Protein AF-A0A2V8KF08-F1 (afdb_monomer_lite)

pLDDT: mean 93.04, std 4.83, range [65.88, 97.88]

Secondary structure (DSSP, 8-state):
-HHHHHHHHHT--S------TTTHHHHHTT--SSSEEEEE-TTS-EEEEEESEEHHHHHHHHTS-SS-TTSS--SEE--

Radius of gyration: 14.91 Å; chains: 1; bounding box: 31×31×37 Å

Sequence (79 aa):
EETSAFARQHGITFDLLIDEYPYSVSSAYGLHNVPAIFMVQGDGTITLSEFGFSKSVLNCIAGYSVFAPNDGLPATRPG

Foldseek 3Di:
DVVVVVCVVVVPPDDDDDQDPVNPVCVVVVPPADDKDFDADPVRDTPDIDAFDAQVVVCVVVVHRPDDPPPVDDRTDHD

Structure (mmCIF, N/CA/C/O backbone):
data_AF-A0A2V8KF08-F1
#
_entry.id   AF-A0A2V8KF08-F1
#
loop_
_atom_site.group_PDB
_atom_site.id
_atom_site.type_symbol
_atom_site.label_atom_id
_atom_site.label_alt_id
_atom_site.label_comp_id
_atom_site.label_asym_id
_atom_site.label_entity_id
_atom_site.label_seq_id
_atom_site.pdbx_PDB_ins_code
_atom_site.Cartn_x
_atom_site.Cartn_y
_atom_site.Cartn_z
_atom_site.occupancy
_atom_site.B_iso_or_equiv
_atom_site.auth_seq_id
_atom_site.auth_comp_id
_atom_site.auth_asym_id
_atom_site.auth_atom_id
_atom_site.pdbx_PDB_model_num
ATOM 1 N N . GLU A 1 1 ? -16.033 12.782 4.917 1.00 79.50 1 GLU A N 1
ATOM 2 C CA . GLU A 1 1 ? -16.502 13.240 3.584 1.00 79.50 1 GLU A CA 1
ATOM 3 C C . GLU A 1 1 ? -15.399 13.192 2.529 1.00 79.50 1 GLU A C 1
ATOM 5 O O . GLU A 1 1 ? -15.654 12.699 1.433 1.00 79.50 1 GLU A O 1
ATOM 10 N N . GLU A 1 2 ? -14.178 13.619 2.867 1.00 94.88 2 GLU A N 1
ATOM 11 C CA . GLU A 1 2 ? -13.020 13.628 1.957 1.00 94.88 2 GLU A CA 1
ATOM 12 C C . GLU A 1 2 ? -12.688 12.245 1.371 1.00 94.88 2 GLU A C 1
ATOM 14 O O . GLU A 1 2 ? -12.630 12.105 0.151 1.00 94.88 2 GLU A O 1
ATOM 19 N N . THR A 1 3 ? -12.586 11.197 2.199 1.00 94.69 3 THR A N 1
ATOM 20 C CA . THR A 1 3 ? -12.285 9.824 1.741 1.00 94.69 3 THR A CA 1
ATOM 21 C C . THR A 1 3 ? -13.300 9.308 0.722 1.00 94.69 3 THR A C 1
ATOM 23 O O . THR A 1 3 ? -12.935 8.740 -0.305 1.00 94.69 3 THR A O 1
ATOM 26 N N . SER A 1 4 ? -14.593 9.545 0.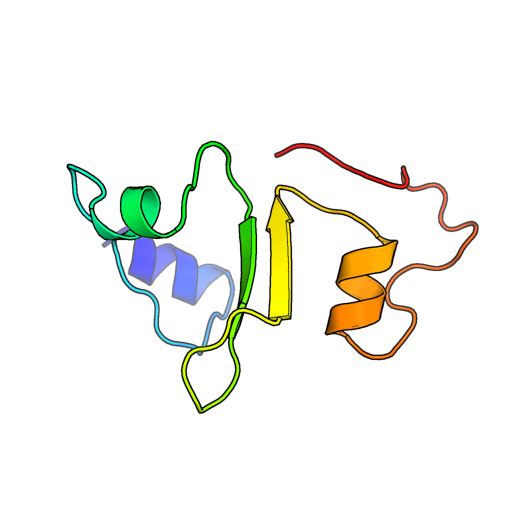956 1.00 94.25 4 SER A N 1
ATOM 27 C CA . SER A 1 4 ? -15.649 9.117 0.033 1.00 94.25 4 SER A CA 1
ATOM 28 C C . SER A 1 4 ? -15.645 9.923 -1.270 1.00 94.25 4 SER A C 1
ATOM 30 O O . SER A 1 4 ? -15.982 9.385 -2.323 1.00 94.25 4 SER A O 1
ATOM 32 N N . ALA A 1 5 ? -15.283 11.210 -1.227 1.00 96.38 5 ALA A N 1
ATOM 33 C CA . ALA A 1 5 ? -15.117 12.025 -2.429 1.00 96.38 5 ALA A CA 1
ATOM 34 C C . ALA A 1 5 ? -13.916 11.556 -3.261 1.00 96.38 5 ALA A C 1
ATOM 36 O O . ALA A 1 5 ? -14.056 11.371 -4.470 1.00 96.38 5 ALA A O 1
ATOM 37 N N . PHE A 1 6 ? -12.788 11.275 -2.604 1.00 95.88 6 PHE A N 1
ATOM 38 C CA . PHE A 1 6 ? -11.594 10.706 -3.225 1.00 95.88 6 PHE A CA 1
ATOM 39 C C . PHE A 1 6 ? -11.895 9.367 -3.911 1.00 95.88 6 PHE A C 1
ATOM 41 O O . PHE A 1 6 ? -11.542 9.173 -5.075 1.00 95.88 6 PHE A O 1
ATOM 48 N N . ALA A 1 7 ? -12.633 8.479 -3.234 1.00 97.00 7 ALA A N 1
ATOM 49 C CA . ALA A 1 7 ? -13.049 7.194 -3.792 1.00 97.00 7 ALA A CA 1
ATOM 50 C C . ALA A 1 7 ? -13.826 7.358 -5.103 1.00 97.00 7 ALA A C 1
ATOM 52 O O . ALA A 1 7 ? -13.515 6.705 -6.098 1.00 97.00 7 ALA A O 1
ATOM 53 N N . ARG A 1 8 ? -14.800 8.278 -5.127 1.00 97.06 8 ARG A N 1
ATOM 54 C CA . ARG A 1 8 ? -15.590 8.574 -6.331 1.00 97.06 8 ARG A CA 1
ATOM 55 C C . ARG A 1 8 ? -14.738 9.166 -7.448 1.00 97.06 8 ARG A C 1
ATOM 57 O O . ARG A 1 8 ? -14.893 8.756 -8.592 1.00 97.06 8 ARG A O 1
ATOM 64 N N . GLN A 1 9 ? -13.848 10.104 -7.126 1.00 97.88 9 GLN A N 1
ATOM 65 C CA . GLN A 1 9 ? -12.975 10.753 -8.107 1.00 97.88 9 GLN A CA 1
ATOM 66 C C . GLN A 1 9 ? -12.052 9.751 -8.811 1.00 97.88 9 GLN A C 1
ATOM 68 O O . GLN A 1 9 ? -11.828 9.870 -10.014 1.00 97.88 9 GLN A O 1
ATOM 73 N N . HIS A 1 10 ? -11.533 8.769 -8.073 1.00 96.94 10 HIS A N 1
ATOM 74 C CA . HIS A 1 10 ? -10.576 7.788 -8.588 1.00 96.94 10 HIS A CA 1
ATOM 75 C C . HIS A 1 10 ? -11.195 6.427 -8.936 1.00 96.94 10 HIS A C 1
ATOM 77 O O . HIS A 1 10 ? -10.467 5.513 -9.312 1.00 96.94 10 HIS A O 1
ATOM 83 N N . GLY A 1 11 ? -12.521 6.283 -8.843 1.00 97.56 11 GLY A N 1
ATOM 84 C CA . GLY A 1 11 ? -13.221 5.041 -9.178 1.00 97.56 11 GLY A CA 1
ATOM 85 C C . GLY A 1 11 ? -12.856 3.862 -8.272 1.00 97.56 11 GLY A C 1
ATOM 86 O O . GLY A 1 11 ? -12.841 2.724 -8.730 1.00 97.56 11 GLY A O 1
ATOM 87 N N . ILE A 1 12 ? -12.536 4.120 -7.002 1.00 96.94 12 ILE A N 1
ATOM 88 C CA . ILE A 1 12 ? -12.219 3.070 -6.029 1.00 96.94 12 ILE A CA 1
ATOM 89 C C . ILE A 1 12 ? -13.506 2.327 -5.661 1.00 96.94 12 ILE A C 1
ATOM 91 O O . ILE A 1 12 ? -14.462 2.934 -5.181 1.00 96.94 12 ILE A O 1
ATOM 95 N N . THR A 1 13 ? -13.515 1.011 -5.883 1.00 96.44 13 THR A N 1
ATOM 96 C CA . THR A 1 13 ? -14.682 0.142 -5.654 1.00 96.44 13 THR A CA 1
ATOM 97 C C . THR A 1 13 ? -14.524 -0.817 -4.475 1.00 96.44 13 THR A C 1
ATOM 99 O O . THR A 1 13 ? -15.450 -1.568 -4.188 1.00 96.44 13 THR A O 1
ATOM 102 N N . PHE A 1 14 ? -13.357 -0.839 -3.832 1.00 94.94 14 PHE A N 1
ATOM 103 C CA . PHE A 1 14 ? -13.113 -1.612 -2.615 1.00 94.94 14 PHE A CA 1
ATOM 104 C C . PHE A 1 14 ? -13.336 -0.750 -1.367 1.00 94.94 14 PHE A C 1
ATOM 106 O O . PHE A 1 14 ? -13.360 0.480 -1.449 1.00 94.94 14 PHE A O 1
ATOM 113 N N . ASP A 1 15 ? -13.493 -1.406 -0.217 1.00 95.31 15 ASP A N 1
ATOM 114 C CA . ASP A 1 15 ? -13.757 -0.729 1.051 1.00 95.31 15 ASP A CA 1
ATOM 115 C C . ASP A 1 15 ? -12.590 0.171 1.467 1.00 95.31 15 ASP A C 1
ATOM 117 O O . ASP A 1 15 ? -11.423 -0.225 1.450 1.00 95.31 15 ASP A O 1
ATOM 121 N N . LEU A 1 16 ? -12.926 1.391 1.881 1.00 95.56 16 LEU A N 1
ATOM 122 C CA . LEU A 1 16 ? -11.982 2.347 2.445 1.00 95.56 16 LEU A CA 1
ATOM 123 C C . LEU A 1 16 ? -12.311 2.565 3.916 1.00 95.56 16 LEU A C 1
ATOM 125 O O . LEU A 1 16 ? -13.419 2.978 4.259 1.00 95.56 16 LEU A O 1
ATOM 129 N N . LEU A 1 17 ? -11.325 2.316 4.770 1.00 94.81 17 LEU A N 1
ATOM 130 C CA . LEU A 1 17 ? -11.413 2.509 6.211 1.00 94.81 17 LEU A CA 1
ATOM 131 C C . LEU A 1 17 ? -10.455 3.621 6.636 1.00 94.81 17 LEU A C 1
ATOM 133 O O . LEU A 1 17 ? -9.378 3.774 6.060 1.00 94.81 17 LEU A O 1
ATOM 137 N N . ILE A 1 18 ? -10.863 4.397 7.639 1.00 95.44 18 ILE A N 1
ATOM 138 C CA . ILE A 1 18 ? -10.039 5.446 8.240 1.00 95.44 18 ILE A CA 1
ATOM 139 C C . ILE A 1 18 ? -9.493 4.904 9.561 1.00 95.44 18 ILE A C 1
ATOM 141 O O . ILE A 1 18 ? -10.264 4.508 10.434 1.00 95.44 18 ILE A O 1
ATOM 145 N N . ASP A 1 19 ? -8.168 4.879 9.693 1.00 95.62 19 ASP A N 1
ATOM 146 C CA . ASP A 1 19 ? -7.504 4.698 10.983 1.00 95.62 19 ASP A CA 1
ATOM 147 C C . ASP A 1 19 ? -7.392 6.076 11.635 1.00 95.62 19 ASP A C 1
ATOM 149 O O . ASP A 1 19 ? -6.592 6.912 11.221 1.00 95.62 19 ASP A O 1
ATOM 153 N N . GLU A 1 20 ? -8.272 6.345 12.591 1.00 96.06 20 GLU A N 1
ATOM 154 C CA . GLU A 1 20 ? -8.327 7.629 13.284 1.00 96.06 20 GLU A CA 1
ATOM 155 C C . GLU A 1 20 ? -7.179 7.759 14.292 1.00 96.06 20 GLU A C 1
ATOM 157 O O . GLU A 1 20 ? -6.666 6.765 14.818 1.00 96.06 20 GLU A O 1
ATOM 162 N N . TYR A 1 21 ? -6.792 8.996 14.617 1.00 94.94 21 TYR A N 1
ATOM 163 C CA . TYR A 1 21 ? -5.818 9.254 15.681 1.00 94.94 21 TYR A CA 1
ATOM 164 C C . TYR A 1 21 ? -6.247 8.528 16.979 1.00 94.94 21 TYR A C 1
ATOM 166 O O . TYR A 1 21 ? -7.392 8.690 17.410 1.00 94.94 21 TYR A O 1
ATOM 174 N N . PRO A 1 22 ? -5.368 7.734 17.628 1.00 95.62 22 PRO A N 1
ATOM 175 C CA . PRO A 1 22 ? -3.903 7.772 17.551 1.00 95.62 22 PRO A CA 1
ATOM 176 C C . PRO A 1 22 ? -3.249 6.785 16.562 1.00 95.62 22 PRO A C 1
ATOM 178 O O . PRO A 1 22 ? -2.096 6.411 16.763 1.00 95.62 22 PRO A O 1
ATOM 181 N N . TYR A 1 23 ? -3.946 6.369 15.503 1.00 94.88 23 TYR A N 1
ATOM 182 C CA . TYR A 1 23 ? -3.426 5.491 14.445 1.00 94.88 23 TYR A CA 1
ATOM 183 C C . TYR A 1 23 ? -3.013 4.108 14.956 1.00 94.88 23 TYR A C 1
ATOM 185 O O . TYR A 1 23 ? -1.894 3.623 14.745 1.00 94.88 23 TYR A O 1
ATOM 193 N N . SER A 1 24 ? -3.913 3.488 15.721 1.00 96.94 24 SER A N 1
ATOM 194 C CA . SER A 1 24 ? -3.642 2.213 16.390 1.00 96.94 24 SER A CA 1
ATOM 195 C C . SER A 1 24 ? -3.396 1.073 15.402 1.00 96.94 24 SER A C 1
ATOM 197 O O . SER A 1 24 ? -2.509 0.248 15.635 1.00 96.94 24 SER A O 1
ATOM 199 N N . VAL A 1 25 ? -4.117 1.055 14.275 1.00 95.38 25 VAL A N 1
ATOM 200 C CA . VAL A 1 25 ? -3.931 0.038 13.235 1.00 95.38 25 VAL A CA 1
ATOM 201 C C . VAL A 1 25 ? -2.597 0.271 12.541 1.00 95.38 25 VAL A C 1
ATOM 203 O O . VAL A 1 25 ? -1.793 -0.649 12.428 1.00 95.38 25 VAL A O 1
ATOM 206 N N . SER A 1 26 ? -2.302 1.511 12.162 1.00 94.69 26 SER A N 1
ATOM 207 C CA . SER A 1 26 ? -1.046 1.861 11.502 1.00 94.69 26 SER A CA 1
ATOM 208 C C . SER A 1 26 ? 0.166 1.511 12.363 1.00 94.69 26 SER A C 1
ATOM 210 O O . SER A 1 26 ? 1.127 0.916 11.876 1.00 94.69 26 SER A O 1
ATOM 212 N N . SER A 1 27 ? 0.086 1.788 13.666 1.00 95.25 27 SER A N 1
ATOM 213 C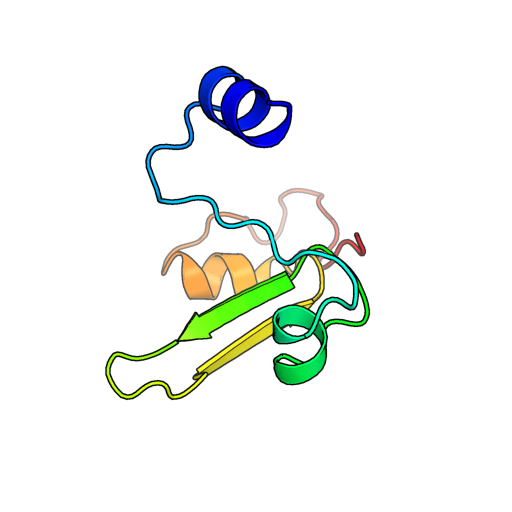 CA . SER A 1 27 ? 1.118 1.420 14.640 1.00 95.25 27 SER A CA 1
ATOM 214 C C . SER A 1 27 ? 1.303 -0.096 14.743 1.00 95.25 27 SER A C 1
ATOM 216 O O . SER A 1 27 ? 2.437 -0.569 14.779 1.00 95.25 27 SER A O 1
ATOM 218 N N . ALA A 1 28 ? 0.213 -0.871 14.738 1.00 94.69 28 ALA A N 1
ATOM 219 C CA . ALA A 1 28 ? 0.270 -2.334 14.779 1.00 94.69 28 ALA A CA 1
ATOM 220 C C . ALA A 1 28 ? 0.921 -2.943 13.523 1.00 94.69 28 ALA A C 1
ATOM 222 O O . ALA A 1 28 ? 1.599 -3.963 13.622 1.00 94.69 28 ALA A O 1
ATOM 223 N N . TYR A 1 29 ? 0.765 -2.300 12.362 1.00 93.25 29 TYR A N 1
ATOM 224 C CA . TYR A 1 29 ? 1.419 -2.692 11.107 1.00 93.25 29 TYR A CA 1
ATOM 225 C C . TYR A 1 29 ? 2.841 -2.121 10.948 1.00 93.25 29 TYR A C 1
ATOM 227 O O . TYR A 1 29 ? 3.499 -2.391 9.943 1.00 93.25 29 TYR A O 1
ATOM 235 N N . GLY A 1 30 ? 3.336 -1.338 11.915 1.00 91.81 30 GLY A N 1
ATOM 236 C CA . GLY A 1 30 ? 4.658 -0.706 11.840 1.00 91.81 30 GLY A CA 1
ATOM 237 C C . GLY A 1 30 ? 4.765 0.350 10.734 1.00 91.81 30 GLY A C 1
ATOM 238 O O . GLY A 1 30 ? 5.824 0.518 10.131 1.00 91.81 30 GLY A O 1
ATOM 239 N N . LEU A 1 31 ? 3.667 1.043 10.422 1.00 91.25 31 LEU A N 1
ATOM 240 C CA . LEU A 1 31 ? 3.645 2.076 9.390 1.00 91.25 31 LEU A CA 1
ATOM 241 C C . LEU A 1 31 ? 4.366 3.342 9.864 1.00 91.25 31 LEU A C 1
ATOM 243 O O . LEU A 1 31 ? 3.838 4.119 10.656 1.00 91.25 31 LEU A O 1
ATOM 247 N N . HIS A 1 32 ? 5.575 3.558 9.343 1.00 84.19 32 HIS A N 1
ATOM 248 C CA . HIS A 1 32 ? 6.382 4.759 9.602 1.00 84.19 32 HIS A CA 1
ATOM 249 C C . HIS A 1 32 ? 6.340 5.776 8.460 1.00 84.19 32 HIS A C 1
ATOM 251 O O . HIS A 1 32 ? 6.549 6.968 8.676 1.00 84.19 32 HIS A O 1
ATOM 257 N N . ASN A 1 33 ? 6.069 5.309 7.244 1.00 84.00 33 ASN A N 1
ATOM 258 C CA . ASN A 1 33 ? 5.981 6.129 6.049 1.00 84.00 33 ASN A CA 1
ATOM 259 C C . ASN A 1 33 ? 4.932 5.550 5.102 1.00 84.00 33 ASN A C 1
ATOM 261 O O . ASN A 1 33 ? 4.707 4.341 5.052 1.00 84.00 33 ASN A O 1
ATOM 265 N N . VAL A 1 34 ? 4.306 6.443 4.347 1.00 88.88 34 VAL A N 1
ATOM 266 C CA . VAL A 1 34 ? 3.323 6.120 3.314 1.00 88.88 34 VAL A CA 1
ATOM 267 C C . VAL A 1 34 ? 3.903 6.467 1.942 1.00 88.88 34 VAL A C 1
ATOM 269 O O . VAL A 1 34 ? 4.767 7.340 1.876 1.00 88.88 34 VAL A O 1
ATOM 272 N N . PRO A 1 35 ? 3.454 5.813 0.857 1.00 91.75 35 PRO A N 1
ATOM 273 C CA . PRO A 1 35 ? 2.494 4.708 0.832 1.00 91.75 35 PRO A CA 1
ATOM 274 C C . PRO A 1 35 ? 3.118 3.386 1.293 1.00 91.75 35 PRO A C 1
ATOM 276 O O . PRO A 1 35 ? 4.334 3.223 1.276 1.00 91.75 35 PRO A O 1
ATOM 279 N N . ALA A 1 36 ? 2.273 2.437 1.688 1.00 92.25 36 ALA A N 1
ATOM 280 C CA . ALA A 1 36 ? 2.687 1.085 2.038 1.00 92.25 36 ALA A CA 1
ATOM 281 C C . ALA A 1 36 ? 1.665 0.060 1.538 1.00 92.25 36 ALA A C 1
ATOM 283 O O . ALA A 1 36 ? 0.470 0.356 1.462 1.00 92.25 36 ALA A O 1
ATOM 284 N N . ILE A 1 37 ? 2.138 -1.133 1.187 1.00 93.12 37 ILE A N 1
ATOM 285 C CA . ILE A 1 37 ? 1.329 -2.227 0.644 1.00 93.12 37 ILE A CA 1
ATOM 286 C C . ILE A 1 37 ? 1.670 -3.511 1.401 1.00 93.12 37 ILE A C 1
ATOM 288 O O . ILE A 1 37 ? 2.842 -3.850 1.561 1.00 93.12 37 ILE A O 1
ATOM 292 N N . PHE A 1 38 ? 0.642 -4.248 1.820 1.00 94.06 38 PHE A N 1
ATOM 293 C CA . PHE A 1 38 ? 0.783 -5.542 2.485 1.00 94.06 38 PHE A CA 1
ATOM 294 C C . PHE A 1 38 ? 0.005 -6.616 1.727 1.00 94.06 38 PHE A C 1
ATOM 296 O O . PHE A 1 38 ? -1.151 -6.404 1.362 1.00 94.06 38 PHE A O 1
ATOM 303 N N . MET A 1 39 ? 0.616 -7.784 1.527 1.00 95.00 39 MET A N 1
ATOM 304 C CA . MET A 1 39 ? -0.072 -8.968 1.009 1.00 95.00 39 MET A CA 1
ATOM 305 C C . MET A 1 39 ? -0.380 -9.920 2.163 1.00 95.00 39 MET A C 1
ATOM 307 O O . MET A 1 39 ? 0.519 -10.585 2.687 1.00 95.00 39 MET A O 1
ATOM 311 N N . VAL A 1 40 ? -1.652 -9.970 2.552 1.00 95.31 40 VAL A N 1
ATOM 312 C CA . VAL A 1 40 ? -2.146 -10.760 3.686 1.00 95.31 40 VAL A CA 1
ATOM 313 C C . VAL A 1 40 ? -2.856 -12.009 3.166 1.00 95.31 40 VAL A C 1
ATOM 315 O O . VAL A 1 40 ? -3.742 -11.916 2.319 1.00 95.31 40 VAL A O 1
ATOM 318 N N . GLN A 1 41 ? -2.449 -13.181 3.647 1.00 96.19 41 GLN A N 1
ATOM 319 C CA . GLN A 1 41 ? -3.074 -14.463 3.319 1.00 96.19 41 GLN A CA 1
ATOM 320 C C . GLN A 1 41 ? -4.380 -14.659 4.102 1.00 96.19 41 GLN A C 1
ATOM 322 O O . GLN A 1 41 ? -4.660 -13.948 5.066 1.00 96.19 41 GLN A O 1
ATOM 327 N N . GLY A 1 42 ? -5.185 -15.651 3.710 1.00 96.94 42 GLY A N 1
ATOM 328 C CA . GLY A 1 42 ? -6.481 -15.922 4.349 1.00 96.94 42 GLY A CA 1
ATOM 329 C C . GLY A 1 42 ? -6.404 -16.309 5.834 1.00 96.94 42 GLY A C 1
ATOM 330 O O . GLY A 1 42 ? -7.404 -16.215 6.538 1.00 96.94 42 GLY A O 1
ATOM 331 N N . ASP A 1 43 ? -5.230 -16.717 6.317 1.00 97.31 43 ASP A N 1
ATOM 332 C CA . ASP A 1 43 ? -4.944 -17.016 7.725 1.00 97.31 43 ASP A CA 1
ATOM 333 C C . ASP A 1 43 ? -4.443 -15.793 8.523 1.00 97.31 43 ASP A C 1
ATOM 335 O O . ASP A 1 43 ? -4.151 -15.909 9.712 1.00 97.31 43 ASP A O 1
ATOM 339 N N . GLY A 1 44 ? -4.343 -14.623 7.884 1.00 95.50 44 GLY A N 1
ATOM 340 C CA . GLY A 1 44 ? -3.817 -13.395 8.478 1.00 95.50 44 GLY A CA 1
ATOM 341 C C . GLY A 1 44 ? -2.298 -13.232 8.369 1.00 95.50 44 GLY A C 1
ATOM 342 O O . GLY A 1 44 ? -1.769 -12.217 8.823 1.00 95.50 44 GLY A O 1
ATOM 343 N N . THR A 1 45 ? -1.577 -14.175 7.755 1.00 96.88 45 THR A N 1
ATOM 344 C CA . THR A 1 45 ? -0.123 -14.067 7.586 1.00 96.88 45 THR A CA 1
ATOM 345 C C . THR A 1 45 ? 0.227 -12.999 6.551 1.00 96.88 45 THR A C 1
ATOM 347 O O . THR A 1 45 ? -0.193 -13.074 5.394 1.00 96.88 45 THR A O 1
ATOM 350 N N . ILE A 1 46 ? 1.060 -12.025 6.931 1.00 95.81 46 ILE A N 1
ATOM 351 C CA . ILE A 1 46 ? 1.658 -11.081 5.979 1.00 95.81 46 ILE A CA 1
ATOM 352 C C . ILE A 1 46 ? 2.810 -11.782 5.253 1.00 95.81 46 ILE A C 1
ATOM 354 O O . ILE A 1 46 ? 3.799 -12.180 5.862 1.00 95.81 46 ILE A O 1
ATOM 358 N N . THR A 1 47 ? 2.683 -11.921 3.937 1.00 95.69 47 THR A N 1
ATOM 359 C CA . THR A 1 47 ? 3.680 -12.580 3.069 1.00 95.69 47 THR A CA 1
ATOM 360 C C . THR A 1 47 ? 4.568 -11.599 2.315 1.00 95.69 47 THR A C 1
ATOM 362 O O . THR A 1 47 ? 5.620 -11.981 1.807 1.00 95.69 47 THR A O 1
ATOM 365 N N . LEU A 1 48 ? 4.159 -10.333 2.249 1.00 94.62 48 LEU A N 1
ATOM 366 C CA . LEU A 1 48 ? 4.907 -9.254 1.622 1.00 94.62 48 LEU A CA 1
ATOM 367 C C . LEU A 1 48 ? 4.540 -7.937 2.300 1.00 94.62 48 LEU A C 1
ATOM 369 O O . LEU A 1 48 ? 3.354 -7.667 2.495 1.00 94.62 48 LEU A O 1
ATOM 373 N N . SER A 1 49 ? 5.556 -7.129 2.599 1.00 93.44 49 SER A N 1
ATOM 374 C CA . SER A 1 49 ? 5.422 -5.742 3.049 1.00 93.44 49 SER A CA 1
ATOM 375 C C . SER A 1 49 ? 6.284 -4.855 2.160 1.00 93.44 49 SER A C 1
ATOM 377 O O . SER A 1 49 ? 7.470 -5.132 1.988 1.00 93.44 49 SER A O 1
ATOM 379 N N . GLU A 1 50 ? 5.697 -3.798 1.613 1.00 91.75 50 GLU A N 1
ATOM 380 C CA . GLU A 1 50 ? 6.372 -2.809 0.778 1.00 91.75 50 GLU A CA 1
ATOM 381 C C . GLU A 1 50 ? 6.105 -1.411 1.317 1.00 91.75 50 GLU A C 1
ATOM 383 O O . GLU A 1 50 ? 4.967 -1.070 1.635 1.00 91.75 50 GLU A O 1
ATOM 388 N N . PHE A 1 51 ? 7.154 -0.598 1.379 1.00 91.06 51 PHE A N 1
ATOM 389 C CA . PHE A 1 51 ? 7.093 0.777 1.856 1.00 91.06 51 PHE A CA 1
ATOM 390 C C . PHE A 1 51 ? 7.595 1.703 0.742 1.00 91.06 51 PHE A C 1
ATOM 392 O O . PHE A 1 51 ? 8.797 1.812 0.505 1.00 91.06 51 PHE A O 1
ATOM 399 N N . GLY A 1 52 ? 6.667 2.365 0.054 1.00 89.62 52 GLY A N 1
ATOM 400 C CA . GLY A 1 52 ? 6.906 3.147 -1.157 1.00 89.62 52 GLY A CA 1
ATOM 401 C C . GLY A 1 52 ? 6.486 2.407 -2.428 1.00 89.62 52 GLY A C 1
ATOM 402 O O . GLY A 1 52 ? 5.535 1.625 -2.430 1.00 89.62 52 GLY A O 1
ATOM 403 N N . PHE A 1 53 ? 7.179 2.695 -3.532 1.00 90.31 53 PHE A N 1
ATOM 404 C CA . PHE A 1 53 ? 6.917 2.077 -4.830 1.00 90.31 53 PHE A CA 1
ATOM 405 C C . PHE A 1 53 ? 8.179 1.442 -5.417 1.00 90.31 53 PHE A C 1
ATOM 407 O O . PHE A 1 53 ? 8.921 2.090 -6.163 1.00 90.31 53 PHE A O 1
ATOM 414 N N . SER A 1 54 ? 8.412 0.165 -5.123 1.00 93.06 54 SER A N 1
ATOM 415 C CA . SER A 1 54 ? 9.378 -0.671 -5.836 1.00 93.06 54 SER A CA 1
ATOM 416 C C . SER A 1 54 ? 8.758 -1.329 -7.065 1.00 93.06 54 SER A C 1
ATOM 418 O O . SER A 1 54 ? 7.773 -2.069 -6.985 1.00 93.06 54 SER A O 1
ATOM 420 N N . LYS A 1 55 ? 9.386 -1.129 -8.227 1.00 94.00 55 LYS A N 1
ATOM 421 C CA . LYS A 1 55 ? 8.943 -1.737 -9.489 1.00 94.00 55 LYS A CA 1
ATOM 422 C C . LYS A 1 55 ? 8.943 -3.265 -9.430 1.00 94.00 55 LYS A C 1
ATOM 424 O O . LYS A 1 55 ? 8.031 -3.896 -9.960 1.00 94.00 55 LYS A O 1
ATOM 429 N N . SER A 1 56 ? 9.959 -3.868 -8.806 1.00 93.94 56 SER A N 1
ATOM 430 C CA . SER A 1 56 ? 10.063 -5.330 -8.714 1.00 93.94 56 SER A CA 1
ATOM 431 C C . SER A 1 56 ? 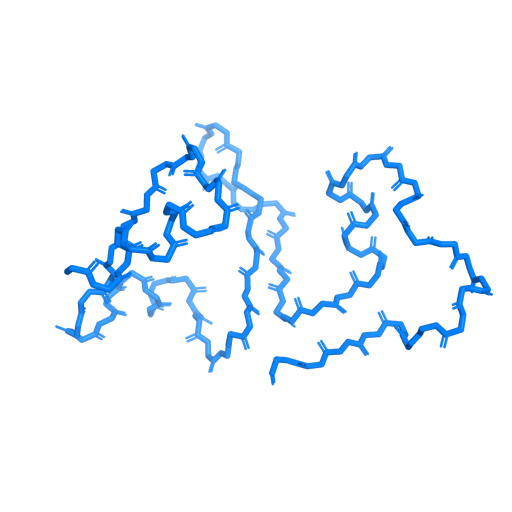8.952 -5.915 -7.847 1.00 93.94 56 SER A C 1
ATOM 433 O O . SER A 1 56 ? 8.370 -6.937 -8.207 1.00 93.94 56 SER A O 1
ATOM 435 N N . VAL A 1 57 ? 8.614 -5.237 -6.751 1.00 94.31 57 VAL A N 1
ATOM 436 C CA . VAL A 1 57 ? 7.557 -5.662 -5.834 1.00 94.31 57 VAL A CA 1
ATOM 437 C C . VAL A 1 57 ? 6.181 -5.500 -6.468 1.00 94.31 57 VAL A C 1
ATOM 439 O O . VAL A 1 57 ? 5.388 -6.435 -6.432 1.00 94.31 57 VAL A O 1
ATOM 442 N N . LEU A 1 58 ? 5.914 -4.379 -7.139 1.00 93.94 58 LEU A N 1
ATOM 443 C CA . LEU A 1 58 ? 4.647 -4.178 -7.847 1.00 93.94 58 LEU A CA 1
ATOM 444 C C . LEU A 1 58 ? 4.447 -5.184 -8.991 1.00 93.94 58 LEU A C 1
ATOM 446 O O . LEU A 1 58 ? 3.343 -5.697 -9.157 1.00 93.94 58 LEU A O 1
ATOM 450 N N . ASN A 1 59 ? 5.504 -5.531 -9.735 1.00 94.81 59 ASN A N 1
ATOM 451 C CA . ASN A 1 59 ? 5.449 -6.616 -10.723 1.00 94.81 59 ASN A CA 1
ATOM 452 C C . ASN A 1 59 ? 5.166 -7.981 -10.065 1.00 94.81 59 ASN A C 1
ATOM 454 O O . ASN A 1 59 ? 4.408 -8.780 -10.610 1.00 94.81 59 ASN A O 1
ATOM 458 N N . CYS A 1 60 ? 5.759 -8.248 -8.894 1.00 94.44 60 CYS A N 1
ATOM 459 C CA . CYS A 1 60 ? 5.517 -9.473 -8.127 1.00 94.44 60 CYS A CA 1
ATOM 460 C C . CYS A 1 60 ? 4.048 -9.577 -7.689 1.00 94.44 60 CYS A C 1
ATOM 462 O O . CYS A 1 60 ? 3.410 -10.595 -7.943 1.00 94.44 60 CYS A O 1
ATOM 464 N N . ILE A 1 61 ? 3.492 -8.502 -7.119 1.00 93.44 61 ILE A N 1
ATOM 465 C CA . ILE A 1 61 ? 2.085 -8.428 -6.695 1.00 93.44 61 ILE A CA 1
ATOM 466 C C . ILE A 1 61 ? 1.142 -8.604 -7.891 1.00 93.44 61 ILE A C 1
ATOM 468 O O . ILE A 1 61 ? 0.150 -9.320 -7.794 1.00 93.44 61 ILE A O 1
ATOM 472 N N . ALA A 1 62 ? 1.451 -7.977 -9.028 1.00 94.38 62 ALA A N 1
ATOM 473 C CA . ALA A 1 62 ? 0.639 -8.092 -10.236 1.00 94.38 62 ALA A CA 1
ATOM 474 C C . ALA A 1 62 ? 0.693 -9.494 -10.871 1.00 94.38 62 ALA A C 1
ATOM 476 O O . ALA A 1 62 ? -0.229 -9.880 -11.586 1.00 94.38 62 ALA A O 1
ATOM 477 N N . GLY A 1 63 ? 1.775 -10.249 -10.653 1.00 95.00 63 GLY A N 1
ATOM 478 C CA . GLY A 1 63 ? 2.025 -11.528 -11.323 1.00 95.00 63 GLY A CA 1
ATOM 479 C C . GLY A 1 63 ? 2.442 -11.392 -12.795 1.00 95.00 63 GLY A C 1
ATOM 480 O O . GLY A 1 63 ? 2.515 -12.391 -13.508 1.00 95.00 63 GLY A O 1
ATOM 481 N N . TYR A 1 64 ? 2.720 -10.172 -13.266 1.00 94.44 64 TYR A N 1
ATOM 482 C CA . TYR A 1 64 ? 3.209 -9.872 -14.614 1.00 94.44 64 TYR A CA 1
ATOM 483 C C . TYR A 1 64 ? 4.031 -8.573 -14.633 1.00 94.44 64 TYR A C 1
ATOM 485 O O . TYR A 1 64 ? 4.075 -7.817 -13.663 1.00 94.44 64 TYR A O 1
ATOM 493 N N . SER A 1 65 ? 4.702 -8.295 -15.754 1.00 93.06 65 SER A N 1
ATOM 494 C CA . SER A 1 65 ? 5.495 -7.072 -15.925 1.00 93.06 65 SER A CA 1
ATOM 495 C C . SER A 1 65 ? 4.608 -5.854 -16.192 1.00 93.06 65 SER A C 1
ATOM 497 O O . SER A 1 65 ? 4.344 -5.514 -17.343 1.00 93.06 65 SER A O 1
ATOM 499 N N . VAL A 1 66 ? 4.182 -5.179 -15.124 1.00 93.75 66 VAL A N 1
ATOM 500 C CA . VAL A 1 66 ? 3.601 -3.825 -15.181 1.00 93.75 66 VAL A CA 1
ATOM 501 C C . VAL A 1 66 ? 4.661 -2.827 -15.648 1.00 93.75 66 VAL A C 1
ATOM 503 O O . VAL A 1 66 ? 4.397 -1.961 -16.477 1.00 93.75 66 VAL A O 1
ATOM 506 N N . PHE A 1 67 ? 5.884 -2.991 -15.145 1.00 94.25 67 PHE A N 1
ATOM 507 C CA . PHE A 1 67 ? 7.035 -2.175 -15.492 1.00 94.25 67 PHE A CA 1
ATOM 508 C C . PHE A 1 67 ? 8.062 -2.964 -16.299 1.00 94.25 67 PHE A C 1
ATOM 510 O O . PHE A 1 67 ? 8.533 -4.017 -15.852 1.00 94.25 67 PHE A O 1
ATOM 517 N N . ALA A 1 68 ? 8.461 -2.426 -17.451 1.00 89.38 68 ALA A N 1
ATOM 518 C CA . ALA A 1 68 ? 9.518 -3.009 -18.267 1.00 89.38 68 ALA A CA 1
ATOM 519 C C . ALA A 1 68 ? 10.914 -2.691 -17.683 1.00 89.38 68 ALA A C 1
ATOM 521 O O . ALA A 1 68 ? 11.098 -1.644 -17.049 1.00 89.38 68 ALA A O 1
ATOM 522 N N . PRO A 1 69 ? 11.932 -3.543 -17.927 1.00 83.25 69 PRO A N 1
ATOM 523 C CA . PRO A 1 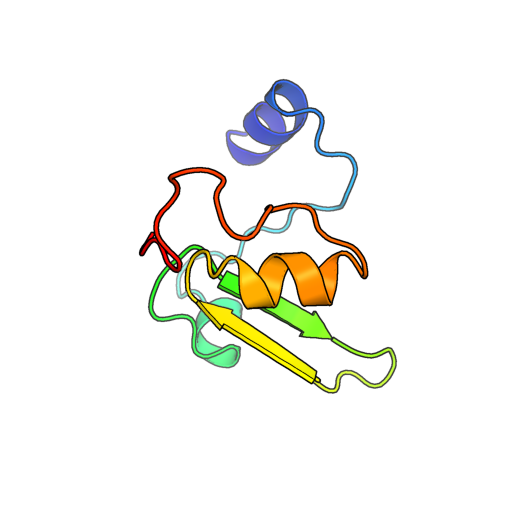69 ? 13.295 -3.308 -17.440 1.00 83.25 69 PRO A CA 1
ATOM 524 C C . PRO A 1 69 ? 13.891 -1.951 -17.852 1.00 83.25 69 PRO A C 1
ATOM 526 O O . PRO A 1 69 ? 14.638 -1.361 -17.081 1.00 83.25 69 PRO A O 1
ATOM 529 N N . ASN A 1 70 ? 13.508 -1.431 -19.025 1.00 87.62 70 ASN A N 1
ATOM 530 C CA . ASN A 1 70 ? 14.058 -0.207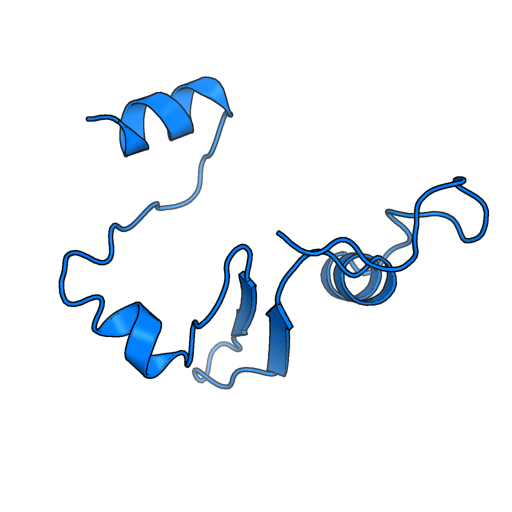 -19.620 1.00 87.62 70 ASN A CA 1
ATOM 531 C C . ASN A 1 70 ? 12.994 0.885 -19.848 1.00 87.62 70 ASN A C 1
ATOM 533 O O . ASN A 1 70 ? 13.059 1.620 -20.828 1.00 87.62 70 ASN A O 1
ATOM 537 N N . ASP A 1 71 ? 11.998 0.992 -18.970 1.00 92.25 71 ASP A N 1
ATOM 538 C CA . ASP A 1 71 ? 10.937 2.013 -19.072 1.00 92.25 71 ASP A CA 1
ATOM 539 C C . ASP A 1 71 ? 11.378 3.445 -18.681 1.00 92.25 71 ASP A C 1
ATOM 541 O O . ASP A 1 71 ? 10.567 4.367 -18.696 1.00 92.25 71 ASP A O 1
ATOM 545 N N . GLY A 1 72 ? 12.650 3.641 -18.314 1.00 93.19 72 GLY A N 1
ATOM 546 C CA . GLY A 1 72 ? 13.204 4.938 -17.910 1.00 93.19 72 GLY A CA 1
ATOM 547 C C . GLY A 1 72 ? 12.792 5.408 -16.509 1.00 93.19 72 GLY A C 1
ATOM 548 O O . GLY A 1 72 ? 13.164 6.510 -16.103 1.00 93.19 72 GLY A O 1
ATOM 549 N N . LEU A 1 73 ? 12.047 4.599 -15.751 1.00 92.56 73 LEU A N 1
ATOM 550 C CA . LEU A 1 73 ? 11.635 4.907 -14.384 1.00 92.56 73 LEU A CA 1
ATOM 551 C C . LEU A 1 73 ? 12.653 4.359 -13.371 1.00 92.56 73 LEU A C 1
ATOM 553 O O . LEU A 1 73 ? 13.207 3.273 -13.577 1.00 92.56 73 LEU A O 1
ATOM 557 N N . PRO A 1 74 ? 12.886 5.068 -12.250 1.00 93.38 74 PRO A N 1
ATOM 558 C CA . PRO A 1 74 ? 13.760 4.573 -11.194 1.00 93.38 74 PRO A CA 1
ATOM 559 C C . PRO A 1 74 ? 13.209 3.273 -10.600 1.00 93.38 74 PRO A C 1
ATOM 561 O O . PRO A 1 74 ? 11.996 3.076 -10.536 1.00 93.38 74 PRO A O 1
ATOM 564 N N . ALA A 1 75 ? 14.106 2.397 -10.141 1.00 92.50 75 ALA A N 1
ATOM 565 C CA . ALA A 1 75 ? 13.737 1.111 -9.546 1.00 92.50 75 ALA A CA 1
ATOM 566 C C . ALA A 1 75 ? 12.796 1.265 -8.340 1.00 92.50 75 ALA A C 1
ATOM 568 O O . ALA A 1 75 ? 11.893 0.449 -8.154 1.00 92.50 75 ALA A O 1
ATOM 569 N N . THR A 1 76 ? 13.005 2.324 -7.559 1.00 91.94 76 THR A N 1
ATOM 570 C CA . THR A 1 76 ? 12.205 2.678 -6.391 1.00 91.94 76 THR A CA 1
ATOM 571 C C . THR A 1 76 ? 11.865 4.164 -6.409 1.00 91.94 76 THR A C 1
ATOM 573 O O . THR A 1 76 ? 12.643 4.996 -6.888 1.00 91.94 76 THR A O 1
ATOM 576 N N . ARG A 1 77 ? 10.696 4.513 -5.868 1.00 87.25 77 ARG A N 1
ATOM 577 C CA . ARG A 1 77 ? 10.355 5.885 -5.482 1.00 87.25 77 ARG A CA 1
ATOM 578 C C . ARG A 1 77 ? 9.894 5.893 -4.026 1.00 87.25 77 ARG A C 1
ATOM 580 O O . ARG A 1 77 ? 8.971 5.137 -3.710 1.00 87.25 77 ARG A O 1
ATOM 587 N N . PRO A 1 78 ? 10.520 6.703 -3.153 1.00 78.94 78 PRO A N 1
ATOM 588 C CA . PRO A 1 78 ? 9.938 6.974 -1.848 1.00 78.94 78 PRO A CA 1
ATOM 589 C C . PRO A 1 78 ? 8.601 7.709 -2.027 1.00 78.94 78 PRO A C 1
ATOM 591 O O . PRO A 1 78 ? 8.372 8.332 -3.070 1.00 78.94 78 PRO A O 1
ATOM 594 N N . GLY A 1 79 ? 7.726 7.570 -1.031 1.00 65.88 79 GLY A N 1
ATOM 595 C CA . GLY A 1 79 ? 6.489 8.344 -0.931 1.00 65.88 79 GLY A CA 1
ATOM 596 C C . GLY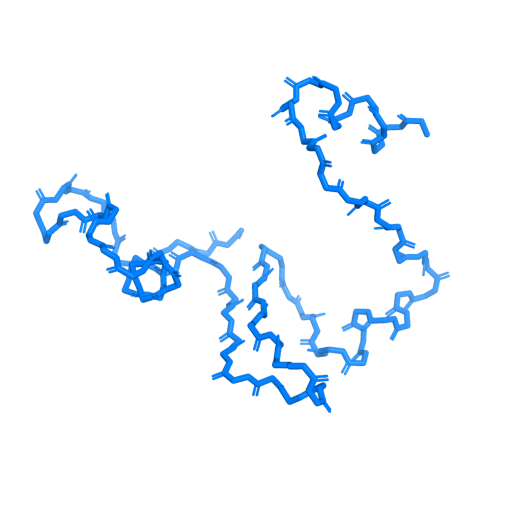 A 1 79 ? 6.723 9.800 -0.573 1.00 65.88 79 GLY A C 1
ATOM 597 O O . GLY A 1 79 ? 7.785 10.094 0.025 1.00 65.88 79 GLY A O 1
#